Protein AF-A0A920Q196-F1 (afdb_monomer_lite)

Sequence (178 aa):
MATTTIYWHVGNRDDLVTAVVRRHGEQMARTPVNGATARDRVLDVARLIWRTSLEHREVTRLAAAHGASTLQARELELAMARELQTAGVVGTAARDAMRAITACVGGFLVVALRNDQTPEALRRTTVLADHNADDGDLDPTTRAALAEPADLPAVFESTLQAVVESIVPADLSANAYL

Foldseek 3Di:
DDPDDPPPPAPDPLSVLLVVLLVQLVVLLVDDQDDPALLSSLLSLLVSVLVSCVVPVVNVVSCVVSVNNCSSCVSSLVSNLVSCVSLVQDDPLSVVLSCLSCVLSVVLSVLVSVVVVDDPQPQAQVVPVDVPPPCVPDDPVRVVVRRDHDPSVVVSSVVSSVSSPVRGDDHPVVVPPD

Radius of gyration: 20.74 Å; chains: 1; bounding box: 55×49×66 Å

pLDDT: mean 81.14, std 14.5, range [38.66, 96.94]

Structure (mmCIF, N/CA/C/O backbone):
data_AF-A0A920Q196-F1
#
_entry.id   AF-A0A920Q196-F1
#
loop_
_atom_site.group_PDB
_atom_site.id
_atom_site.type_symbol
_atom_site.label_atom_id
_atom_site.label_alt_id
_atom_site.label_comp_id
_atom_site.label_asym_id
_atom_site.label_entity_id
_atom_site.label_seq_id
_atom_site.pdbx_PDB_ins_code
_atom_site.Cartn_x
_atom_site.Cartn_y
_atom_site.Cartn_z
_atom_site.occupancy
_atom_site.B_iso_or_equiv
_atom_site.auth_seq_id
_atom_site.auth_comp_id
_atom_site.auth_asym_id
_atom_site.auth_atom_id
_atom_site.pdbx_PDB_model_num
ATOM 1 N N . MET A 1 1 ? -12.944 -29.252 -32.419 1.00 38.66 1 MET A N 1
ATOM 2 C CA . MET A 1 1 ? -13.622 -29.617 -31.156 1.00 38.66 1 MET A CA 1
ATOM 3 C C . MET A 1 1 ? -14.018 -28.330 -30.456 1.00 38.66 1 MET A C 1
ATOM 5 O O . MET A 1 1 ? -13.253 -27.377 -30.503 1.00 38.66 1 MET A O 1
ATOM 9 N N . ALA A 1 2 ? -15.253 -28.262 -29.970 1.00 43.75 2 ALA A N 1
ATOM 10 C CA . ALA A 1 2 ? -15.958 -27.025 -29.665 1.00 43.75 2 ALA A CA 1
ATOM 11 C C . ALA A 1 2 ? -15.562 -26.446 -28.293 1.00 43.75 2 ALA A C 1
ATOM 13 O O . ALA A 1 2 ? -15.874 -27.021 -27.252 1.00 43.75 2 ALA A O 1
ATOM 14 N N . THR A 1 3 ? -14.889 -25.294 -28.297 1.00 49.78 3 THR A N 1
ATOM 15 C CA . THR A 1 3 ? -14.670 -24.446 -27.115 1.00 49.78 3 THR A CA 1
ATOM 16 C C . THR A 1 3 ? -15.955 -23.663 -26.838 1.00 49.78 3 THR A C 1
ATOM 18 O O . THR A 1 3 ? -16.072 -22.501 -27.214 1.00 49.78 3 THR A O 1
ATOM 21 N N . THR A 1 4 ? -16.976 -24.305 -26.270 1.00 51.72 4 THR A N 1
ATOM 22 C CA . THR A 1 4 ? -18.294 -23.660 -26.073 1.00 51.72 4 THR A CA 1
ATOM 23 C C . THR A 1 4 ? -18.970 -24.038 -24.759 1.00 51.72 4 THR A C 1
ATOM 25 O O . THR A 1 4 ? -20.191 -24.072 -24.683 1.00 51.72 4 THR A O 1
ATOM 28 N N . THR A 1 5 ? -18.204 -24.284 -23.692 1.00 49.78 5 THR A N 1
ATOM 29 C CA . THR A 1 5 ? -18.807 -24.664 -22.395 1.00 49.78 5 THR A CA 1
ATOM 30 C C . THR A 1 5 ? -18.427 -23.756 -21.223 1.00 49.78 5 THR A C 1
ATOM 32 O O . THR A 1 5 ? -18.932 -23.947 -20.127 1.00 49.78 5 THR A O 1
ATOM 35 N N . ILE A 1 6 ? -17.607 -22.716 -21.426 1.00 55.62 6 ILE A N 1
ATOM 36 C CA . ILE A 1 6 ? -17.295 -21.739 -20.356 1.00 55.62 6 ILE A CA 1
ATOM 37 C C . ILE A 1 6 ? -18.188 -20.482 -20.446 1.00 55.62 6 ILE A C 1
ATOM 39 O O . ILE A 1 6 ? -18.397 -19.798 -19.451 1.00 55.62 6 ILE A O 1
ATOM 43 N N . TYR A 1 7 ? -18.789 -20.199 -21.608 1.00 53.03 7 TYR A N 1
ATOM 44 C CA . TYR A 1 7 ? -19.497 -18.933 -21.862 1.00 53.03 7 TYR A CA 1
ATOM 45 C C . TYR A 1 7 ? -20.919 -18.841 -21.272 1.00 53.03 7 TYR A C 1
ATOM 47 O O . TYR A 1 7 ? -21.512 -17.771 -21.305 1.00 53.03 7 TYR A O 1
ATOM 55 N N . TRP A 1 8 ? -21.489 -19.933 -20.746 1.00 56.09 8 TRP A N 1
ATOM 56 C CA . TRP A 1 8 ? -22.923 -19.984 -20.408 1.00 56.09 8 TRP A CA 1
ATOM 57 C C . TRP A 1 8 ? -23.283 -19.675 -18.944 1.00 56.09 8 TRP A C 1
ATOM 59 O O . TRP A 1 8 ? -24.457 -19.509 -18.637 1.00 56.09 8 TRP A O 1
ATOM 69 N N . HIS A 1 9 ? -22.315 -19.542 -18.031 1.00 61.72 9 HIS A N 1
ATOM 70 C CA . HIS A 1 9 ? -22.605 -19.232 -16.617 1.00 61.72 9 HIS A CA 1
ATOM 71 C C . HIS A 1 9 ? -22.057 -17.890 -16.128 1.00 61.72 9 HIS A C 1
ATOM 73 O O . HIS A 1 9 ? -22.136 -17.598 -14.936 1.00 61.72 9 HIS A O 1
ATOM 79 N N . VAL A 1 10 ? -21.532 -17.058 -17.028 1.00 54.78 10 VAL A N 1
ATOM 80 C CA . VAL A 1 10 ? -21.000 -15.742 -16.674 1.00 54.78 10 VAL A CA 1
ATOM 81 C C . VAL A 1 10 ? -21.597 -14.705 -17.619 1.00 54.78 10 VAL A C 1
ATOM 83 O O . VAL A 1 10 ? -21.455 -14.837 -18.830 1.00 54.78 10 VAL A O 1
ATOM 86 N N . GLY A 1 11 ? -22.305 -13.714 -17.072 1.00 60.56 11 GLY A N 1
ATOM 87 C CA . GLY A 1 11 ? -23.111 -12.745 -17.825 1.00 60.56 11 GLY A CA 1
ATOM 88 C C . GLY A 1 11 ? -22.340 -11.893 -18.842 1.00 60.56 11 GLY A C 1
ATOM 89 O O . GLY A 1 11 ? -22.955 -11.344 -19.750 1.00 60.56 11 GLY A O 1
ATOM 90 N N . ASN A 1 12 ? -21.009 -11.824 -18.739 1.00 71.38 12 ASN A N 1
ATOM 91 C CA . ASN A 1 12 ? -20.065 -11.196 -19.670 1.00 71.38 12 ASN A CA 1
ATOM 92 C C . ASN A 1 12 ? -18.625 -11.537 -19.205 1.00 71.38 12 ASN A C 1
ATOM 94 O O . ASN A 1 12 ? -18.413 -11.879 -18.043 1.00 71.38 12 ASN A O 1
ATOM 98 N N . ARG A 1 13 ? -17.606 -11.415 -20.069 1.00 73.38 13 ARG A N 1
ATOM 99 C CA . ARG A 1 13 ? -16.172 -11.499 -19.713 1.00 73.38 13 ARG A CA 1
ATOM 100 C C . ARG A 1 13 ? -15.818 -10.652 -18.485 1.00 73.38 13 ARG A C 1
ATOM 102 O O . ARG A 1 13 ? -15.035 -11.112 -17.657 1.00 73.38 13 ARG A O 1
ATOM 109 N N . ASP A 1 14 ? -16.385 -9.455 -18.356 1.00 72.69 14 ASP A N 1
ATOM 110 C CA . ASP A 1 14 ? -16.106 -8.575 -17.215 1.00 72.69 14 ASP A CA 1
ATOM 111 C C . ASP A 1 14 ? -16.622 -9.157 -15.894 1.00 72.69 14 ASP A C 1
ATOM 113 O O . ASP A 1 14 ? -15.903 -9.127 -14.898 1.00 72.69 14 ASP A O 1
ATOM 117 N N . ASP A 1 15 ? -17.790 -9.808 -15.895 1.00 76.50 15 ASP A N 1
ATOM 118 C CA . ASP A 1 15 ? -18.330 -10.473 -14.701 1.00 76.50 15 ASP A CA 1
ATOM 119 C C . ASP A 1 15 ? -17.421 -11.620 -14.233 1.00 76.50 15 ASP A C 1
ATOM 121 O O . ASP A 1 15 ? -17.253 -11.848 -13.032 1.00 76.50 15 ASP A O 1
ATOM 125 N N . LEU A 1 16 ? -16.791 -12.332 -15.177 1.00 77.81 16 LEU A N 1
ATOM 126 C CA . LEU A 1 16 ? -15.827 -13.387 -14.864 1.00 77.81 16 LEU A CA 1
ATOM 127 C C . LEU A 1 16 ? -14.571 -12.791 -14.231 1.00 77.81 16 LEU A C 1
ATOM 129 O O . LEU A 1 16 ? -14.096 -13.307 -13.220 1.00 77.81 16 LEU A O 1
ATOM 133 N N . VAL A 1 17 ? -14.049 -11.702 -14.801 1.00 77.50 17 VAL A N 1
ATOM 134 C CA . VAL A 1 17 ? -12.882 -10.995 -14.258 1.00 77.50 17 VAL A CA 1
ATOM 135 C C . VAL A 1 17 ? -13.175 -10.515 -12.838 1.00 77.50 17 VAL A C 1
ATOM 137 O O . VAL A 1 17 ? -12.408 -10.810 -11.921 1.00 77.50 17 VAL A O 1
ATOM 140 N N . THR A 1 18 ? -14.321 -9.871 -12.620 1.00 78.44 18 THR A N 1
ATOM 141 C CA . THR A 1 18 ? -14.760 -9.422 -11.295 1.00 78.44 18 THR A CA 1
ATOM 142 C C . THR A 1 18 ? -14.877 -10.581 -10.302 1.00 78.44 18 THR A C 1
ATOM 144 O O . THR A 1 18 ? -14.398 -10.471 -9.171 1.00 78.44 18 THR A O 1
ATOM 147 N N . ALA A 1 19 ? -15.463 -11.714 -10.703 1.00 80.12 19 ALA A N 1
ATOM 148 C CA . ALA A 1 19 ? -15.608 -12.882 -9.835 1.00 80.12 19 ALA A CA 1
ATOM 149 C C . ALA A 1 19 ? -14.258 -13.520 -9.462 1.00 80.12 19 ALA A C 1
ATOM 151 O O . ALA A 1 19 ? -14.064 -13.907 -8.306 1.00 80.12 19 ALA A O 1
ATOM 152 N N . VAL A 1 20 ? -13.321 -13.607 -10.414 1.00 81.94 20 VAL A N 1
ATOM 153 C CA . VAL A 1 20 ? -11.960 -14.119 -10.183 1.00 81.94 20 VAL A CA 1
ATOM 154 C C . VAL A 1 20 ? -11.197 -13.207 -9.225 1.00 81.94 20 VAL A C 1
ATOM 156 O O . VAL A 1 20 ? -10.636 -13.698 -8.246 1.00 81.94 20 VAL A O 1
ATOM 159 N N . VAL A 1 21 ? -11.228 -11.892 -9.460 1.00 80.12 21 VAL A N 1
ATOM 160 C CA . VAL A 1 21 ? -10.556 -10.896 -8.610 1.00 80.12 21 VAL A CA 1
ATOM 161 C C . VAL A 1 21 ? -11.113 -10.924 -7.184 1.00 80.12 21 VAL A C 1
ATOM 163 O O . VAL A 1 21 ? -10.344 -10.945 -6.224 1.00 80.12 21 VAL A O 1
ATOM 166 N N . ARG A 1 22 ? -12.440 -11.014 -7.025 1.00 79.75 22 ARG A N 1
ATOM 167 C CA . ARG A 1 22 ? -13.078 -11.121 -5.703 1.00 79.75 22 ARG A CA 1
ATOM 168 C C . ARG A 1 22 ? -12.661 -12.396 -4.967 1.00 79.75 22 ARG A C 1
ATOM 170 O O . ARG A 1 22 ? -12.232 -12.326 -3.821 1.00 79.75 22 ARG A O 1
ATOM 177 N N . ARG A 1 23 ? -12.752 -13.557 -5.627 1.00 81.25 23 ARG A N 1
ATOM 178 C CA . ARG A 1 23 ? -12.366 -14.849 -5.029 1.00 81.25 23 ARG A CA 1
ATOM 179 C C . ARG A 1 23 ? -10.893 -14.861 -4.617 1.00 81.25 23 ARG A C 1
ATOM 181 O O . ARG A 1 23 ? -10.536 -15.478 -3.616 1.00 81.25 23 ARG A O 1
ATOM 188 N N . HIS A 1 24 ? -10.039 -14.206 -5.400 1.00 80.00 24 HIS A N 1
ATOM 189 C CA . HIS A 1 24 ? -8.623 -14.060 -5.085 1.00 80.00 24 HIS A CA 1
ATOM 190 C C . HIS A 1 24 ? -8.410 -13.220 -3.818 1.00 80.00 24 HIS A C 1
ATOM 192 O O . HIS A 1 24 ? -7.740 -13.690 -2.899 1.00 80.00 24 HIS A O 1
ATOM 198 N N . GLY A 1 25 ? -9.072 -12.063 -3.711 1.00 75.31 25 GLY A N 1
ATOM 199 C CA . GLY A 1 25 ? -9.045 -11.232 -2.501 1.00 75.31 25 GLY A CA 1
ATOM 200 C C . GLY A 1 25 ? -9.542 -11.965 -1.246 1.00 75.31 25 GLY A C 1
ATOM 201 O O . GLY A 1 25 ? -8.889 -11.934 -0.203 1.00 75.31 25 GLY A O 1
ATOM 202 N N . GLU A 1 26 ? -10.645 -12.713 -1.358 1.00 79.69 26 GLU A N 1
ATOM 203 C CA . GLU A 1 26 ? -11.183 -13.546 -0.267 1.00 79.69 26 GLU A CA 1
ATOM 204 C C . GLU A 1 26 ? -10.185 -14.616 0.202 1.00 79.69 26 GLU A C 1
ATOM 206 O O . GLU A 1 26 ? -10.082 -14.901 1.395 1.00 79.69 26 GLU A O 1
ATOM 211 N N . GLN A 1 27 ? -9.442 -15.225 -0.727 1.00 79.06 27 GLN A N 1
ATOM 212 C CA . GLN A 1 27 ? -8.434 -16.225 -0.389 1.00 79.06 27 GLN A CA 1
ATOM 213 C C . GLN A 1 27 ? -7.234 -15.592 0.323 1.00 79.06 27 GLN A C 1
ATOM 215 O O . GLN A 1 27 ? -6.727 -16.171 1.283 1.00 79.06 27 GLN A O 1
ATOM 220 N N . MET A 1 28 ? -6.799 -14.407 -0.110 1.00 76.50 28 MET A N 1
ATOM 221 C CA . MET A 1 28 ? -5.685 -13.684 0.510 1.00 76.50 28 MET A CA 1
ATOM 222 C C . MET A 1 28 ? -5.974 -13.329 1.970 1.00 76.50 28 MET A C 1
ATOM 224 O O . MET A 1 28 ? -5.114 -13.528 2.829 1.00 76.50 28 MET A O 1
ATOM 228 N N . ALA A 1 29 ? -7.197 -12.885 2.266 1.00 75.19 29 ALA A N 1
ATOM 229 C CA . ALA A 1 29 ? -7.621 -12.496 3.611 1.00 75.19 29 ALA A CA 1
ATOM 230 C C . ALA A 1 29 ? -7.730 -13.650 4.620 1.00 75.19 29 ALA A C 1
ATOM 232 O O . ALA A 1 29 ? -7.882 -13.411 5.815 1.00 75.19 29 ALA A O 1
ATOM 233 N N . ARG A 1 30 ? -7.632 -14.907 4.169 1.00 80.31 30 ARG A N 1
ATOM 234 C CA . ARG A 1 30 ? -7.532 -16.072 5.065 1.00 80.31 30 ARG A CA 1
ATOM 235 C C . ARG A 1 30 ? -6.135 -16.244 5.653 1.00 80.31 30 ARG A C 1
ATOM 237 O O . ARG A 1 30 ? -5.960 -17.065 6.550 1.00 80.31 30 ARG A O 1
ATOM 244 N N . THR A 1 31 ? -5.148 -15.517 5.134 1.00 82.31 31 THR A N 1
ATOM 245 C CA . THR A 1 31 ? -3.788 -15.561 5.663 1.00 82.31 31 THR A CA 1
ATOM 246 C C . THR A 1 31 ? -3.778 -14.901 7.043 1.00 82.31 31 THR A C 1
ATOM 248 O O . THR A 1 31 ? -4.247 -13.768 7.164 1.00 82.31 31 THR A O 1
ATOM 251 N N . PRO A 1 32 ? -3.282 -15.585 8.087 1.00 82.19 32 PRO A N 1
ATOM 252 C CA . PRO A 1 32 ? -3.251 -15.019 9.427 1.00 82.19 32 PRO A CA 1
ATOM 253 C C . PRO A 1 32 ? -2.334 -13.794 9.470 1.00 82.19 32 PRO A C 1
ATOM 255 O O . PRO A 1 32 ? -1.225 -13.832 8.937 1.00 82.19 32 PRO A O 1
ATOM 258 N N . VAL A 1 33 ? -2.814 -12.741 10.132 1.00 87.88 33 VAL A N 1
ATOM 259 C CA . VAL A 1 33 ? -2.044 -11.534 10.450 1.00 87.88 33 VAL A CA 1
ATOM 260 C C . VAL A 1 33 ? -1.264 -11.781 11.737 1.00 87.88 33 VAL A C 1
ATOM 262 O O . VAL A 1 33 ? -1.838 -12.195 12.746 1.00 87.88 33 VAL A O 1
ATOM 265 N N . ASN A 1 34 ? 0.039 -11.529 11.707 1.00 89.56 34 ASN A N 1
ATOM 266 C CA . ASN A 1 34 ? 0.974 -11.801 12.793 1.00 89.56 34 ASN A CA 1
ATOM 267 C C . ASN A 1 34 ? 1.545 -10.494 13.352 1.00 89.56 34 ASN A C 1
ATOM 269 O O . ASN A 1 34 ? 1.663 -9.498 12.646 1.00 89.56 34 ASN A O 1
ATOM 273 N N . GLY A 1 35 ? 1.924 -10.496 14.629 1.00 90.06 35 GLY A N 1
ATOM 274 C CA . GLY A 1 35 ? 2.542 -9.336 15.273 1.00 90.06 35 GLY A CA 1
ATOM 275 C C . GLY A 1 35 ? 2.237 -9.269 16.764 1.00 90.06 35 GLY A C 1
ATOM 276 O O . GLY A 1 35 ? 1.130 -9.610 17.189 1.00 90.06 35 GLY A O 1
ATOM 277 N N . ALA A 1 36 ? 3.220 -8.834 17.555 1.00 90.31 36 ALA A N 1
ATOM 278 C CA . ALA A 1 36 ? 3.072 -8.707 19.003 1.00 90.31 36 ALA A CA 1
ATOM 279 C C . ALA A 1 36 ? 2.205 -7.493 19.369 1.00 90.31 36 ALA A C 1
ATOM 281 O O . ALA A 1 36 ? 1.363 -7.577 20.261 1.00 90.31 36 ALA A O 1
ATOM 282 N N . THR A 1 37 ? 2.356 -6.390 18.634 1.00 92.06 37 THR A N 1
ATOM 283 C CA . THR A 1 37 ? 1.597 -5.149 18.826 1.00 92.06 37 THR A CA 1
ATOM 284 C C . THR A 1 37 ? 0.599 -4.908 17.690 1.00 92.06 37 THR A C 1
ATOM 286 O O . THR A 1 37 ? 0.697 -5.493 16.610 1.00 92.06 37 THR A O 1
ATOM 289 N N . ALA A 1 38 ? -0.373 -4.015 17.904 1.00 92.25 38 ALA A N 1
ATOM 290 C CA . ALA A 1 38 ? -1.292 -3.604 16.837 1.00 92.25 38 ALA A CA 1
ATOM 291 C C . ALA A 1 38 ? -0.554 -2.948 15.656 1.00 92.25 38 ALA A C 1
ATOM 293 O O . ALA A 1 38 ? -0.903 -3.181 14.502 1.00 92.25 38 ALA A O 1
ATOM 294 N N . ARG A 1 39 ? 0.520 -2.197 15.934 1.00 94.06 39 ARG A N 1
ATOM 295 C CA . ARG A 1 39 ? 1.396 -1.630 14.903 1.00 94.06 39 ARG A CA 1
ATOM 296 C C . ARG A 1 39 ? 2.081 -2.722 14.074 1.00 94.06 39 ARG A C 1
ATOM 298 O O . ARG A 1 39 ? 2.087 -2.623 12.849 1.00 94.06 39 ARG A O 1
ATOM 305 N N . ASP A 1 40 ? 2.596 -3.771 14.719 1.00 94.31 40 ASP A N 1
ATOM 306 C CA . ASP A 1 40 ? 3.214 -4.905 14.013 1.00 94.31 40 ASP A CA 1
ATOM 307 C C . ASP A 1 40 ? 2.209 -5.590 13.088 1.00 94.31 40 ASP A C 1
ATOM 309 O O . ASP A 1 40 ? 2.539 -5.930 11.955 1.00 94.31 40 ASP A O 1
ATOM 313 N N . ARG A 1 41 ? 0.962 -5.739 13.548 1.00 95.00 41 ARG A N 1
ATOM 314 C CA . ARG A 1 41 ? -0.111 -6.325 12.742 1.00 95.00 41 ARG A CA 1
ATOM 315 C C . ARG A 1 41 ? -0.518 -5.428 11.571 1.00 95.00 41 ARG A C 1
ATOM 317 O O . ARG A 1 41 ? -0.760 -5.944 10.486 1.00 95.00 41 ARG A O 1
ATOM 324 N N . VAL A 1 42 ? -0.518 -4.098 11.725 1.00 94.94 42 VAL A N 1
ATOM 325 C CA . VAL A 1 42 ? -0.702 -3.165 10.590 1.00 94.94 42 VAL A CA 1
ATOM 326 C C . VAL A 1 42 ? 0.403 -3.345 9.542 1.00 94.94 42 VAL A C 1
ATOM 328 O O . VAL A 1 42 ? 0.100 -3.426 8.348 1.00 94.94 42 VAL A O 1
ATOM 331 N N . LEU A 1 43 ? 1.665 -3.448 9.976 1.00 95.56 43 LEU A N 1
ATOM 332 C CA . LEU A 1 43 ? 2.790 -3.732 9.079 1.00 95.56 43 LEU A CA 1
ATOM 333 C C . LEU A 1 43 ? 2.613 -5.076 8.369 1.00 95.56 43 LEU A C 1
ATOM 335 O O . LEU A 1 43 ? 2.791 -5.153 7.155 1.00 95.56 43 LEU A O 1
ATOM 339 N N . ASP A 1 44 ? 2.225 -6.123 9.095 1.00 95.19 44 ASP A N 1
ATOM 340 C CA . ASP A 1 44 ? 2.030 -7.454 8.520 1.00 95.19 44 ASP A CA 1
ATOM 341 C C . ASP A 1 44 ? 0.906 -7.480 7.474 1.00 95.19 44 ASP A C 1
ATOM 343 O O . ASP A 1 44 ? 1.088 -8.058 6.402 1.00 95.19 44 ASP A O 1
ATOM 347 N N . VAL A 1 45 ? -0.207 -6.766 7.696 1.00 93.88 45 VAL A N 1
ATOM 348 C CA . VAL A 1 45 ? -1.259 -6.625 6.671 1.00 93.88 45 VAL A CA 1
ATOM 349 C C . VAL A 1 45 ? -0.729 -5.912 5.424 1.00 93.88 45 VAL A C 1
ATOM 351 O O . VAL A 1 45 ? -0.975 -6.365 4.305 1.00 93.88 45 VAL A O 1
ATOM 354 N N . ALA A 1 46 ? 0.020 -4.818 5.578 1.00 94.31 46 ALA A N 1
ATOM 355 C CA . ALA A 1 46 ? 0.589 -4.095 4.439 1.00 94.31 46 ALA A CA 1
ATOM 356 C C . ALA A 1 46 ? 1.603 -4.950 3.650 1.00 94.31 46 ALA A C 1
ATOM 358 O O . ALA A 1 46 ? 1.563 -4.986 2.416 1.00 94.31 46 ALA A O 1
ATOM 359 N N . ARG A 1 47 ? 2.451 -5.717 4.348 1.00 94.12 47 ARG A N 1
ATOM 360 C CA . ARG A 1 47 ? 3.367 -6.700 3.742 1.00 94.12 47 ARG A CA 1
ATOM 361 C C . ARG A 1 47 ? 2.617 -7.828 3.047 1.00 94.12 47 ARG A C 1
ATOM 363 O O . ARG A 1 47 ? 3.040 -8.288 1.985 1.00 94.12 47 ARG A O 1
ATOM 370 N N . LEU A 1 48 ? 1.499 -8.274 3.618 1.00 92.06 48 LEU A N 1
ATOM 371 C CA . LEU A 1 48 ? 0.647 -9.284 3.008 1.00 92.06 48 LEU A CA 1
ATOM 372 C C . LEU A 1 48 ? 0.069 -8.775 1.687 1.00 92.06 48 LEU A C 1
ATOM 374 O O . LEU A 1 48 ? 0.171 -9.493 0.693 1.00 92.06 48 LEU A O 1
ATOM 378 N N . ILE A 1 49 ? -0.449 -7.540 1.643 1.00 90.50 49 ILE A N 1
ATOM 379 C CA . ILE A 1 49 ? -0.922 -6.897 0.403 1.00 90.50 49 ILE A CA 1
ATOM 380 C C . ILE A 1 49 ? 0.198 -6.872 -0.644 1.00 90.50 49 ILE A C 1
ATOM 382 O O . ILE A 1 49 ? -0.013 -7.310 -1.774 1.00 90.50 49 ILE A O 1
ATOM 386 N N . TRP A 1 50 ? 1.394 -6.411 -0.270 1.00 92.38 50 TRP A N 1
ATOM 387 C CA . TRP A 1 50 ? 2.559 -6.366 -1.157 1.00 92.38 50 TRP A CA 1
ATOM 388 C C . TRP A 1 50 ? 2.915 -7.742 -1.734 1.00 92.38 50 TRP A C 1
ATOM 390 O O . TRP A 1 50 ? 2.897 -7.938 -2.951 1.00 92.38 50 TRP A O 1
ATOM 400 N N . ARG A 1 51 ? 3.185 -8.719 -0.862 1.00 91.12 51 ARG A N 1
ATOM 401 C CA . ARG A 1 51 ? 3.633 -10.064 -1.248 1.00 91.12 51 ARG A CA 1
ATOM 402 C C . ARG A 1 51 ? 2.620 -10.761 -2.148 1.00 91.12 51 ARG A C 1
ATOM 404 O O . ARG A 1 51 ? 2.972 -11.234 -3.223 1.00 91.12 51 ARG A O 1
ATOM 411 N N . THR A 1 52 ? 1.357 -10.784 -1.736 1.00 88.06 52 THR A N 1
ATOM 412 C CA . THR A 1 52 ? 0.292 -11.463 -2.490 1.00 88.06 52 THR A CA 1
ATOM 413 C C . THR A 1 52 ? 0.037 -10.813 -3.848 1.00 88.06 52 THR A C 1
ATOM 415 O O . THR A 1 52 ? -0.241 -11.527 -4.816 1.00 88.06 52 THR A O 1
ATOM 418 N N . SER A 1 53 ? 0.181 -9.486 -3.943 1.00 88.38 53 SER A N 1
ATOM 419 C CA . SER A 1 53 ? 0.056 -8.746 -5.201 1.00 88.38 53 SER A CA 1
ATOM 420 C C . SER A 1 53 ? 1.170 -9.090 -6.188 1.00 88.38 53 SER A C 1
ATOM 422 O O . SER A 1 53 ? 0.897 -9.166 -7.388 1.00 88.38 53 SER A O 1
ATOM 424 N N . LEU A 1 54 ? 2.396 -9.327 -5.705 1.00 90.31 54 LEU A N 1
ATOM 425 C CA . LEU A 1 54 ? 3.531 -9.754 -6.531 1.00 90.31 54 LEU A CA 1
ATOM 426 C C . LEU A 1 54 ? 3.456 -11.237 -6.912 1.00 90.31 54 LEU A C 1
ATOM 428 O O . LEU A 1 54 ? 3.665 -11.585 -8.077 1.00 90.31 54 LEU A O 1
ATOM 432 N N . GLU A 1 55 ? 3.105 -12.106 -5.961 1.00 90.12 55 GLU A N 1
ATOM 433 C CA . GLU A 1 55 ? 2.886 -13.540 -6.201 1.00 90.12 55 GLU A CA 1
ATOM 434 C C . GLU A 1 55 ? 1.836 -13.765 -7.298 1.00 90.12 55 GLU A C 1
ATOM 436 O O . GLU A 1 55 ? 2.009 -14.616 -8.170 1.00 90.12 55 GLU A O 1
ATOM 441 N N . HIS A 1 56 ? 0.781 -12.945 -7.308 1.00 87.75 56 HIS A N 1
ATOM 442 C CA . HIS A 1 56 ? -0.326 -13.031 -8.260 1.00 87.75 56 HIS A CA 1
ATOM 443 C C . HIS A 1 56 ? -0.369 -11.837 -9.218 1.00 87.75 56 HIS A C 1
ATOM 445 O O . HIS A 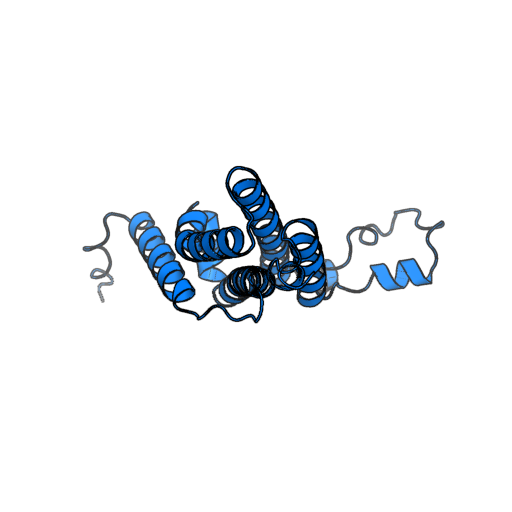1 56 ? -1.445 -11.358 -9.580 1.00 87.75 56 HIS A O 1
ATOM 451 N N . ARG A 1 57 ? 0.804 -11.370 -9.660 1.00 88.81 57 ARG A N 1
ATOM 452 C CA . ARG A 1 57 ? 0.975 -10.176 -10.509 1.00 88.81 57 ARG A CA 1
ATOM 453 C C . ARG A 1 57 ? 0.029 -10.086 -11.707 1.00 88.81 57 ARG A C 1
ATOM 455 O O . ARG A 1 57 ? -0.449 -8.997 -12.006 1.00 88.81 57 ARG A O 1
ATOM 462 N N . GLU A 1 58 ? -0.296 -11.196 -12.372 1.00 86.62 58 GLU A N 1
ATOM 463 C CA . GLU A 1 58 ? -1.223 -11.168 -13.514 1.00 86.62 58 GLU A CA 1
ATOM 464 C C . GLU A 1 58 ? -2.666 -10.866 -13.087 1.00 86.62 58 GLU A C 1
ATOM 466 O O . GLU A 1 58 ? -3.361 -10.112 -13.764 1.00 86.62 58 GLU A O 1
ATOM 471 N N . VAL A 1 59 ? -3.104 -11.383 -11.932 1.00 84.25 59 VAL A N 1
ATOM 472 C CA . VAL A 1 59 ? -4.414 -11.054 -11.344 1.00 84.25 59 VAL A CA 1
ATOM 473 C C . VAL A 1 59 ? -4.435 -9.595 -10.903 1.00 84.25 59 VAL A C 1
ATOM 475 O O . VAL A 1 59 ? -5.405 -8.895 -11.174 1.00 84.25 59 VAL A O 1
ATOM 478 N N . THR A 1 60 ? -3.347 -9.109 -10.305 1.00 85.50 60 THR A N 1
ATOM 479 C CA . THR A 1 60 ? -3.192 -7.704 -9.901 1.00 85.50 60 THR A CA 1
ATOM 480 C C . THR A 1 60 ? -3.255 -6.756 -11.105 1.00 85.50 60 THR A C 1
ATOM 482 O O . THR A 1 60 ? -3.984 -5.764 -11.076 1.00 85.50 60 THR A O 1
ATOM 485 N N . ARG A 1 61 ? -2.551 -7.071 -12.204 1.00 85.69 61 ARG A N 1
ATOM 486 C CA . ARG A 1 61 ? -2.616 -6.291 -13.455 1.00 85.69 61 ARG A CA 1
ATOM 487 C C . ARG A 1 61 ? -4.012 -6.327 -14.070 1.00 85.69 61 ARG A C 1
ATOM 489 O O . ARG A 1 61 ? -4.507 -5.290 -14.502 1.00 85.69 61 ARG A O 1
ATOM 496 N N . LEU A 1 62 ? -4.656 -7.494 -14.081 1.00 84.25 62 LEU A N 1
ATOM 497 C CA . LEU A 1 62 ? -6.023 -7.653 -14.574 1.00 84.25 62 LEU A CA 1
ATOM 498 C C . LEU A 1 62 ? -7.018 -6.827 -13.744 1.00 84.25 62 LEU A C 1
ATOM 500 O O . LEU A 1 62 ? -7.846 -6.117 -14.311 1.00 84.25 62 LEU A O 1
ATOM 504 N N . ALA A 1 63 ? -6.905 -6.862 -12.415 1.00 82.50 63 ALA A N 1
ATOM 505 C CA . ALA A 1 63 ? -7.732 -6.064 -11.517 1.00 82.50 63 ALA A CA 1
ATOM 506 C C . ALA A 1 63 ? -7.552 -4.562 -11.777 1.00 82.50 63 ALA A C 1
ATOM 508 O O . ALA A 1 63 ? -8.545 -3.845 -11.880 1.00 82.50 63 ALA A O 1
ATOM 509 N N . ALA A 1 64 ? -6.311 -4.094 -11.955 1.00 83.31 64 ALA A N 1
ATOM 510 C CA . ALA A 1 64 ? -6.026 -2.699 -12.287 1.00 83.31 64 ALA A CA 1
ATOM 511 C C . ALA A 1 64 ? -6.609 -2.291 -13.652 1.00 83.31 64 ALA A C 1
ATOM 513 O O . ALA A 1 64 ? -7.259 -1.253 -13.757 1.00 83.31 64 ALA A O 1
ATOM 514 N N . ALA A 1 65 ? -6.440 -3.126 -14.682 1.00 83.44 65 ALA A N 1
ATOM 515 C CA . ALA A 1 65 ? -6.934 -2.856 -16.034 1.00 83.44 65 ALA A CA 1
ATOM 516 C C . ALA A 1 65 ? -8.469 -2.768 -16.117 1.00 83.44 65 ALA A C 1
ATOM 518 O O . ALA A 1 65 ? -8.995 -2.039 -16.954 1.00 83.44 65 ALA A O 1
ATOM 519 N N . HIS A 1 66 ? -9.180 -3.482 -15.240 1.00 79.75 66 HIS A N 1
ATOM 520 C CA . HIS A 1 66 ? -10.645 -3.503 -15.182 1.00 79.75 66 HIS A CA 1
ATOM 521 C C . HIS A 1 66 ? -11.228 -2.664 -14.026 1.00 79.75 66 HIS A C 1
ATOM 523 O O . HIS A 1 66 ? -12.419 -2.766 -13.737 1.00 79.75 66 HIS A O 1
ATOM 529 N N . GLY A 1 67 ? -10.418 -1.850 -13.333 1.00 76.56 67 GLY A N 1
ATOM 530 C CA . GLY A 1 67 ? -10.886 -1.009 -12.220 1.00 76.56 67 GLY A CA 1
ATOM 531 C C . GLY A 1 67 ? -11.404 -1.788 -11.001 1.00 76.56 67 GLY A C 1
ATOM 532 O O . GLY A 1 67 ? -12.137 -1.242 -10.181 1.00 76.56 67 GLY A O 1
ATOM 533 N N . ALA A 1 68 ? -11.030 -3.062 -10.869 1.00 76.00 68 ALA A N 1
ATOM 534 C CA . ALA A 1 68 ? -11.490 -3.984 -9.832 1.00 76.00 68 ALA A CA 1
ATOM 535 C C . ALA A 1 68 ? -10.512 -4.120 -8.647 1.00 76.00 68 ALA A C 1
ATOM 537 O O . ALA A 1 68 ? -10.719 -4.965 -7.776 1.00 76.00 68 ALA A O 1
ATOM 538 N N . SER A 1 69 ? -9.457 -3.299 -8.574 1.00 75.19 69 SER A N 1
ATOM 539 C CA . SER A 1 69 ? -8.451 -3.356 -7.498 1.00 75.19 69 SER A CA 1
ATOM 540 C C . SER A 1 69 ? -9.052 -3.208 -6.095 1.00 75.19 69 SER A C 1
ATOM 542 O O . SER A 1 69 ? -8.616 -3.879 -5.165 1.00 75.19 69 SER A O 1
ATOM 544 N N . THR A 1 70 ? -10.105 -2.401 -5.940 1.00 70.81 70 THR A N 1
ATOM 545 C CA . THR A 1 70 ? -10.809 -2.229 -4.656 1.00 70.81 70 THR A CA 1
ATOM 546 C C . THR A 1 70 ? -11.539 -3.498 -4.211 1.00 70.81 70 THR A C 1
ATOM 548 O O . THR A 1 70 ? -11.625 -3.780 -3.019 1.00 70.81 70 THR A O 1
ATOM 551 N N . LEU A 1 71 ? -12.030 -4.313 -5.151 1.00 72.44 71 LEU A N 1
ATOM 552 C CA . LEU A 1 71 ? -12.657 -5.602 -4.841 1.00 72.44 71 LEU A CA 1
ATOM 553 C C . LEU A 1 71 ? -11.627 -6.638 -4.393 1.00 72.44 71 LEU A C 1
ATOM 555 O O . LEU A 1 71 ? -11.932 -7.462 -3.536 1.00 72.44 71 LEU A O 1
ATOM 559 N N . GLN A 1 72 ? -10.418 -6.575 -4.952 1.00 73.81 72 GLN A N 1
ATOM 560 C CA . GLN A 1 72 ? -9.300 -7.424 -4.551 1.00 73.81 72 GLN A CA 1
ATOM 561 C C . GLN A 1 72 ? -8.823 -7.095 -3.130 1.00 73.81 72 GLN A C 1
ATOM 563 O O . GLN A 1 72 ? -8.543 -7.995 -2.343 1.00 73.81 72 GLN A O 1
ATOM 568 N N . ALA A 1 73 ? -8.740 -5.802 -2.806 1.00 75.94 73 ALA A N 1
ATOM 569 C CA . ALA A 1 73 ? -8.164 -5.320 -1.554 1.00 75.94 73 ALA A CA 1
ATOM 570 C C . ALA A 1 73 ? -9.144 -5.335 -0.370 1.00 75.94 73 ALA A C 1
ATOM 572 O O . ALA A 1 73 ? -8.698 -5.353 0.774 1.00 75.94 73 ALA A O 1
ATOM 573 N N . ARG A 1 74 ? -10.461 -5.363 -0.624 1.00 82.12 74 ARG A N 1
ATOM 574 C CA . ARG A 1 74 ? -11.520 -5.135 0.375 1.00 82.12 74 ARG A CA 1
ATOM 575 C C . ARG A 1 74 ? -11.318 -5.852 1.711 1.00 82.12 74 ARG A C 1
ATOM 577 O O . ARG A 1 74 ? -11.436 -5.233 2.764 1.00 82.12 74 ARG A O 1
ATOM 584 N N . GLU A 1 75 ? -11.064 -7.155 1.689 1.00 83.06 75 GLU A N 1
ATOM 585 C CA . GLU A 1 75 ? -10.958 -7.936 2.927 1.00 83.06 75 GLU A CA 1
ATOM 586 C C . GLU A 1 75 ? -9.664 -7.624 3.703 1.00 83.06 75 GLU A C 1
ATOM 588 O O . GLU A 1 75 ? -9.665 -7.604 4.934 1.00 83.06 75 GLU A O 1
ATOM 593 N N . LEU A 1 76 ? -8.576 -7.293 3.000 1.00 85.38 76 LEU A N 1
ATOM 594 C CA . LEU A 1 76 ? -7.326 -6.840 3.618 1.00 85.38 76 LEU A CA 1
ATOM 595 C C . LEU A 1 76 ? -7.433 -5.401 4.137 1.00 85.38 76 LEU A C 1
ATOM 597 O O . LEU A 1 76 ? -6.910 -5.104 5.207 1.00 85.38 76 LEU A O 1
ATOM 601 N N . GLU A 1 77 ? -8.165 -4.524 3.447 1.00 88.88 77 GLU A N 1
ATOM 602 C CA . GLU A 1 77 ? -8.505 -3.185 3.948 1.00 88.88 77 GLU A CA 1
ATOM 603 C C . GLU A 1 77 ? -9.365 -3.275 5.215 1.00 88.88 77 GLU A C 1
ATOM 605 O O . GLU A 1 77 ? -9.151 -2.532 6.171 1.00 88.88 77 GLU A O 1
ATOM 610 N N . LEU A 1 78 ? -10.301 -4.227 5.278 1.00 90.44 78 LEU A N 1
ATOM 611 C CA . LEU A 1 78 ? -11.090 -4.465 6.485 1.00 90.44 78 LEU A CA 1
ATOM 612 C C . LEU A 1 78 ? -10.220 -4.974 7.644 1.00 90.44 78 LEU A C 1
ATOM 614 O O . LEU A 1 78 ? -10.391 -4.520 8.777 1.00 90.44 78 LEU A O 1
ATOM 618 N N . ALA A 1 79 ? -9.284 -5.889 7.376 1.00 91.81 79 ALA A N 1
ATOM 619 C CA . ALA A 1 79 ? -8.314 -6.346 8.370 1.00 91.81 79 ALA A CA 1
ATOM 620 C C . ALA A 1 79 ? -7.442 -5.182 8.872 1.00 91.81 79 ALA A C 1
ATOM 622 O O . ALA A 1 79 ? -7.360 -4.955 10.077 1.00 91.81 79 ALA A O 1
ATOM 623 N N . MET A 1 80 ? -6.885 -4.376 7.965 1.00 92.88 80 MET A N 1
ATOM 624 C CA . MET A 1 80 ? -6.085 -3.202 8.319 1.00 92.88 80 MET A CA 1
ATOM 625 C C . MET A 1 80 ? -6.892 -2.180 9.131 1.00 92.88 80 MET A C 1
ATOM 627 O O . MET A 1 80 ? -6.383 -1.648 10.112 1.00 92.88 80 MET A O 1
ATOM 631 N N . ALA A 1 81 ? -8.162 -1.941 8.791 1.00 94.38 81 ALA A N 1
ATOM 632 C CA . ALA A 1 81 ? -9.026 -1.038 9.551 1.00 94.38 81 ALA A CA 1
ATOM 633 C C . ALA A 1 81 ? -9.249 -1.520 10.996 1.00 94.38 81 ALA A C 1
ATOM 635 O O . ALA A 1 81 ? -9.237 -0.708 11.922 1.00 94.38 81 ALA A O 1
ATOM 636 N N . ARG A 1 82 ? -9.410 -2.835 11.205 1.00 93.81 82 ARG A N 1
ATOM 637 C CA . ARG A 1 82 ? -9.530 -3.435 12.548 1.00 93.81 82 ARG A CA 1
ATOM 638 C C . ARG A 1 82 ? -8.244 -3.282 13.356 1.00 93.81 82 ARG A C 1
ATOM 640 O O . ARG A 1 82 ? -8.308 -2.977 14.547 1.00 93.81 82 ARG A O 1
ATOM 647 N N . GLU A 1 83 ? -7.088 -3.453 12.722 1.00 94.88 83 GLU A N 1
ATOM 648 C CA . GLU A 1 83 ? -5.801 -3.283 13.403 1.00 94.88 83 GLU A CA 1
ATOM 649 C C . GLU A 1 83 ? -5.502 -1.818 13.730 1.00 94.88 83 GLU A C 1
ATOM 651 O O . GLU A 1 83 ? -5.082 -1.521 14.847 1.00 94.88 83 GLU A O 1
ATOM 656 N N . LEU A 1 84 ? -5.823 -0.887 12.826 1.00 94.88 84 LEU A N 1
ATOM 657 C CA . LEU A 1 84 ? -5.760 0.553 13.099 1.00 94.88 84 LEU A CA 1
ATOM 658 C C . LEU A 1 84 ? -6.637 0.928 14.299 1.00 94.88 84 LEU A C 1
ATOM 660 O O . LEU A 1 84 ? -6.168 1.602 15.216 1.00 94.88 84 LEU A O 1
ATOM 664 N N . GLN A 1 85 ? -7.875 0.426 14.344 1.00 94.50 85 GLN A N 1
ATOM 665 C CA . GLN A 1 85 ? -8.768 0.643 15.482 1.00 94.50 85 GLN A CA 1
ATOM 666 C C . GLN A 1 85 ? -8.195 0.056 16.781 1.00 94.50 85 GLN A C 1
ATOM 668 O O . GLN A 1 85 ? -8.283 0.694 17.828 1.00 94.50 85 GLN A O 1
ATOM 673 N N . THR A 1 86 ? -7.577 -1.126 16.721 1.00 93.50 86 THR A N 1
ATOM 674 C CA . THR A 1 86 ? -6.920 -1.753 17.882 1.00 93.50 86 THR A CA 1
ATOM 675 C C . THR A 1 86 ? -5.714 -0.940 18.361 1.00 93.50 86 THR A C 1
ATOM 677 O O . THR A 1 86 ? -5.460 -0.870 19.559 1.00 93.50 86 THR A O 1
ATOM 680 N N . ALA A 1 87 ? -5.015 -0.259 17.450 1.00 92.62 87 ALA A N 1
ATOM 681 C CA . ALA A 1 87 ? -3.948 0.690 17.766 1.00 92.62 87 ALA A CA 1
ATOM 682 C C . ALA A 1 87 ? -4.459 2.056 18.280 1.00 92.62 87 ALA A C 1
ATOM 684 O O . ALA A 1 87 ? -3.666 2.977 18.473 1.00 92.62 87 ALA A O 1
ATOM 685 N N . GLY A 1 88 ? -5.774 2.221 18.469 1.00 93.25 88 GLY A N 1
ATOM 686 C CA . GLY A 1 88 ? -6.395 3.478 18.897 1.00 93.25 88 GLY A CA 1
ATOM 687 C C . GLY A 1 88 ? -6.570 4.512 17.779 1.00 93.25 88 GLY A C 1
ATOM 688 O O . GLY A 1 88 ? -7.027 5.626 18.038 1.00 93.25 88 GLY A O 1
ATOM 689 N N . VAL A 1 89 ? -6.251 4.163 16.530 1.00 95.25 89 VAL A N 1
ATOM 690 C CA . VAL A 1 89 ? -6.435 5.033 15.366 1.00 95.25 89 VAL A CA 1
ATOM 691 C C . VAL A 1 89 ? -7.860 4.848 14.841 1.00 95.25 89 VAL A C 1
ATOM 693 O O . VAL A 1 89 ? -8.202 3.813 14.274 1.00 95.25 89 VAL A O 1
ATOM 696 N N . VAL A 1 90 ? -8.714 5.856 15.031 1.00 94.94 90 VAL A N 1
ATOM 697 C CA . VAL A 1 90 ? -10.149 5.801 14.690 1.00 94.94 90 VAL A CA 1
ATOM 698 C C . VAL A 1 90 ? -10.604 7.023 13.884 1.00 94.94 90 VAL A C 1
ATOM 700 O O . VAL A 1 90 ? -9.905 8.031 13.790 1.00 94.94 90 VAL A O 1
ATOM 703 N N . GLY A 1 91 ? -11.791 6.944 13.276 1.00 94.94 91 GLY A N 1
ATOM 704 C CA . GLY A 1 91 ? -12.410 8.074 12.575 1.00 94.94 91 GLY A CA 1
ATOM 705 C C . GLY A 1 91 ? -11.589 8.580 11.383 1.00 94.94 91 GLY A C 1
ATOM 706 O O . GLY A 1 91 ? -11.137 7.801 10.543 1.00 94.94 91 GLY A O 1
ATOM 707 N N . THR A 1 92 ? -11.407 9.900 11.287 1.00 95.94 92 THR A N 1
ATOM 708 C CA . THR A 1 92 ? -10.644 10.524 10.191 1.00 95.94 92 THR A CA 1
ATOM 709 C C . THR A 1 92 ? -9.173 10.122 10.203 1.00 95.94 92 THR A C 1
ATOM 711 O O . THR A 1 92 ? -8.615 9.914 9.131 1.00 95.94 92 THR A O 1
ATOM 714 N N . ALA A 1 93 ? -8.576 9.917 11.381 1.00 94.44 93 ALA A N 1
ATOM 715 C CA . ALA A 1 93 ? -7.196 9.450 11.495 1.00 94.44 93 ALA A CA 1
ATOM 716 C C . ALA A 1 93 ? -7.025 8.047 10.889 1.00 94.44 93 ALA A C 1
ATOM 718 O O . ALA A 1 93 ? -6.078 7.813 10.147 1.00 94.44 93 ALA A O 1
ATOM 719 N N . ALA A 1 94 ? -7.982 7.138 11.116 1.00 95.31 94 ALA A N 1
ATOM 720 C CA . ALA A 1 94 ? -7.946 5.795 10.525 1.00 95.31 94 ALA A CA 1
ATOM 721 C C . ALA A 1 94 ? -8.078 5.834 9.002 1.00 95.31 94 ALA A C 1
ATOM 723 O O . ALA A 1 94 ? -7.365 5.127 8.293 1.00 95.31 94 ALA A O 1
ATOM 724 N N . ARG A 1 95 ? -8.967 6.692 8.489 1.00 95.19 95 ARG A N 1
ATOM 725 C CA . ARG A 1 95 ? -9.129 6.915 7.047 1.00 95.19 95 ARG A CA 1
ATOM 726 C C . ARG A 1 95 ? -7.833 7.422 6.416 1.00 95.19 95 ARG A C 1
ATOM 728 O O . ARG A 1 95 ? -7.444 6.938 5.355 1.00 95.19 95 ARG A O 1
ATOM 735 N N . ASP A 1 96 ? -7.202 8.411 7.037 1.00 95.38 96 ASP A N 1
ATOM 736 C CA . ASP A 1 96 ? -6.005 9.044 6.488 1.00 95.38 96 ASP A CA 1
ATOM 737 C C . ASP A 1 96 ? -4.801 8.093 6.585 1.00 95.38 96 ASP A C 1
ATOM 739 O O . ASP A 1 96 ? -4.061 7.960 5.611 1.00 95.38 96 ASP A O 1
ATOM 743 N N . ALA A 1 97 ? -4.693 7.317 7.671 1.00 95.31 97 ALA A N 1
ATOM 744 C CA . ALA A 1 97 ? -3.706 6.248 7.809 1.00 95.31 97 ALA A CA 1
ATOM 745 C C . ALA A 1 97 ? -3.889 5.142 6.754 1.00 95.31 97 ALA A C 1
ATOM 747 O O . ALA A 1 97 ? -2.936 4.795 6.060 1.00 95.31 97 ALA A O 1
ATOM 748 N N . MET A 1 98 ? -5.116 4.640 6.566 1.00 94.56 98 MET A N 1
ATOM 749 C CA . MET A 1 98 ? -5.443 3.652 5.528 1.00 94.56 98 MET A CA 1
ATOM 750 C C . MET A 1 98 ? -5.000 4.134 4.143 1.00 94.56 98 MET A C 1
ATOM 752 O O . MET A 1 98 ? -4.344 3.406 3.402 1.00 94.56 98 MET A O 1
ATOM 756 N N . ARG A 1 99 ? -5.333 5.381 3.793 1.00 94.00 99 ARG A N 1
ATOM 757 C CA . ARG A 1 99 ? -4.972 5.980 2.501 1.00 94.00 99 ARG A CA 1
ATOM 758 C C . ARG A 1 99 ? -3.466 6.143 2.346 1.00 94.00 99 ARG A C 1
ATOM 760 O O . ARG A 1 99 ? -2.953 5.843 1.277 1.00 94.00 99 ARG A O 1
ATOM 767 N N . ALA A 1 100 ? -2.765 6.583 3.388 1.00 95.44 100 ALA A N 1
ATOM 768 C CA . ALA A 1 100 ? -1.313 6.725 3.355 1.00 95.44 100 ALA A CA 1
ATOM 769 C C . ALA A 1 100 ? -0.619 5.371 3.140 1.00 95.44 100 ALA A C 1
ATOM 771 O O . ALA A 1 100 ? 0.229 5.246 2.257 1.00 95.44 100 ALA A O 1
ATOM 772 N N . ILE A 1 101 ? -1.025 4.341 3.889 1.00 94.62 101 ILE A N 1
ATOM 773 C CA . ILE A 1 101 ? -0.445 2.995 3.791 1.00 94.62 101 ILE A CA 1
ATOM 774 C C . ILE A 1 101 ? -0.747 2.379 2.422 1.00 94.62 101 ILE A C 1
ATOM 776 O O . ILE A 1 101 ? 0.163 1.910 1.743 1.00 94.62 101 ILE A O 1
ATOM 780 N N . THR A 1 102 ? -2.004 2.410 1.977 1.00 92.00 102 THR A N 1
ATOM 781 C CA . THR A 1 102 ? -2.393 1.838 0.676 1.00 92.00 102 THR A CA 1
ATOM 782 C C . THR A 1 102 ? -1.776 2.591 -0.501 1.00 92.00 102 THR A C 1
ATOM 784 O O . THR A 1 102 ? -1.355 1.951 -1.463 1.00 92.00 102 THR A O 1
ATOM 787 N N . ALA A 1 103 ? -1.640 3.920 -0.426 1.00 91.94 103 ALA A N 1
ATOM 788 C CA . ALA A 1 103 ? -0.935 4.706 -1.439 1.00 91.94 103 ALA A CA 1
ATOM 789 C C . ALA A 1 103 ? 0.567 4.390 -1.468 1.00 91.94 103 ALA A C 1
ATOM 791 O O . ALA A 1 103 ? 1.129 4.251 -2.554 1.00 91.94 103 ALA A O 1
ATOM 792 N N . CYS A 1 104 ? 1.199 4.222 -0.300 1.00 95.06 104 CYS A N 1
ATOM 793 C CA . CYS A 1 104 ? 2.590 3.779 -0.188 1.00 95.06 104 CYS A CA 1
ATOM 794 C C . CYS A 1 104 ? 2.775 2.419 -0.879 1.00 95.06 104 CYS A C 1
ATOM 796 O O . CYS A 1 104 ? 3.510 2.316 -1.861 1.00 95.06 104 CYS A O 1
ATOM 798 N N . VAL A 1 105 ? 2.028 1.398 -0.443 1.00 93.88 105 VAL A N 1
ATOM 799 C CA . VAL A 1 105 ? 2.102 0.041 -1.009 1.00 93.88 105 VAL A CA 1
ATOM 800 C C . VAL A 1 105 ? 1.790 0.049 -2.509 1.00 93.88 105 VAL A C 1
ATOM 802 O O . VAL A 1 105 ? 2.520 -0.548 -3.297 1.00 93.88 105 VAL A O 1
ATOM 805 N N . GLY A 1 106 ? 0.743 0.765 -2.927 1.00 90.62 106 GLY A N 1
ATOM 806 C CA . GLY A 1 106 ? 0.349 0.889 -4.330 1.00 90.62 106 GLY A CA 1
ATOM 807 C C . GLY A 1 106 ? 1.428 1.532 -5.204 1.00 90.62 106 GLY A C 1
ATOM 808 O O . GLY A 1 106 ? 1.697 1.037 -6.298 1.00 90.62 106 GLY A O 1
ATOM 809 N N . GLY A 1 107 ? 2.091 2.585 -4.717 1.00 92.06 107 GLY A N 1
ATOM 810 C CA . GLY A 1 107 ? 3.202 3.234 -5.415 1.00 92.06 107 GLY A CA 1
ATOM 811 C C . GLY A 1 107 ? 4.358 2.269 -5.678 1.00 92.06 107 GLY A C 1
ATOM 812 O O . GLY A 1 107 ? 4.809 2.141 -6.819 1.00 92.06 107 GLY A O 1
ATOM 813 N N . PHE A 1 108 ? 4.772 1.513 -4.659 1.00 94.12 108 PHE A N 1
ATOM 814 C CA . PHE A 1 108 ? 5.790 0.474 -4.822 1.00 94.12 108 PHE A CA 1
ATOM 815 C C . PHE A 1 108 ? 5.337 -0.637 -5.775 1.00 94.12 108 PHE A C 1
ATOM 817 O O . PHE A 1 108 ? 6.140 -1.107 -6.583 1.00 94.12 108 PHE A O 1
ATOM 824 N N . LEU A 1 109 ? 4.066 -1.056 -5.725 1.00 91.38 109 LEU A N 1
ATOM 825 C CA . LEU A 1 109 ? 3.548 -2.108 -6.609 1.00 91.38 109 LEU A CA 1
ATOM 826 C C . LEU A 1 109 ? 3.586 -1.679 -8.073 1.00 91.38 109 LEU A C 1
ATOM 828 O O . LEU A 1 109 ? 3.948 -2.477 -8.934 1.00 91.38 109 LEU A O 1
ATOM 832 N N . VAL A 1 110 ? 3.275 -0.415 -8.368 1.00 89.81 110 VAL A N 1
ATOM 833 C CA . VAL A 1 110 ? 3.407 0.130 -9.725 1.00 89.81 110 VAL A CA 1
ATOM 834 C C . VAL A 1 110 ? 4.855 0.042 -10.207 1.00 89.81 110 VAL A C 1
ATOM 836 O O . VAL A 1 110 ? 5.089 -0.381 -11.340 1.00 89.81 110 VAL A O 1
ATOM 839 N N . VAL A 1 111 ? 5.825 0.402 -9.362 1.00 90.19 111 VAL A N 1
ATOM 840 C CA . VAL A 1 111 ? 7.253 0.308 -9.706 1.00 90.19 111 VAL A CA 1
ATOM 841 C C . VAL A 1 111 ? 7.668 -1.150 -9.916 1.00 90.19 111 VAL A C 1
ATOM 843 O O . VAL A 1 111 ? 8.283 -1.458 -10.934 1.00 90.19 111 VAL A O 1
ATOM 846 N N . ALA A 1 112 ? 7.278 -2.062 -9.024 1.00 90.56 112 ALA A N 1
ATOM 847 C CA . ALA A 1 112 ? 7.616 -3.482 -9.124 1.00 90.56 112 ALA A CA 1
ATOM 848 C C . ALA A 1 112 ? 7.049 -4.125 -10.397 1.00 90.56 112 ALA A C 1
ATOM 850 O O . ALA A 1 112 ? 7.780 -4.747 -11.167 1.00 90.56 112 ALA A O 1
ATOM 851 N N . LEU A 1 113 ? 5.760 -3.904 -10.671 1.00 87.31 113 LEU A N 1
ATOM 852 C CA . LEU A 1 113 ? 5.085 -4.465 -11.841 1.00 87.31 113 LEU A CA 1
ATOM 853 C C . LEU A 1 113 ? 5.629 -3.909 -13.163 1.00 87.31 113 LEU A C 1
ATOM 855 O O . LEU A 1 113 ? 5.556 -4.616 -14.172 1.00 87.31 113 LEU A O 1
ATOM 859 N N . ARG A 1 114 ? 6.155 -2.674 -13.162 1.00 86.12 114 ARG A N 1
ATOM 860 C CA . ARG A 1 114 ? 6.885 -2.085 -14.296 1.00 86.12 114 ARG A CA 1
ATOM 861 C C . ARG A 1 114 ? 8.287 -2.670 -14.426 1.00 86.12 114 ARG A C 1
ATOM 863 O O . ARG A 1 114 ? 8.673 -3.042 -15.528 1.00 86.12 114 ARG A O 1
ATOM 870 N N . ASN A 1 115 ? 9.034 -2.788 -13.327 1.00 86.81 115 ASN A N 1
ATOM 871 C CA . ASN A 1 115 ? 10.385 -3.353 -13.332 1.00 86.81 115 ASN A CA 1
ATOM 872 C C . ASN A 1 115 ? 10.405 -4.775 -13.899 1.00 86.81 115 ASN A C 1
ATOM 874 O O . ASN A 1 115 ? 11.300 -5.081 -14.683 1.00 86.81 115 ASN A O 1
ATOM 878 N N . ASP A 1 116 ? 9.389 -5.591 -13.607 1.00 83.25 116 ASP A N 1
ATOM 879 C CA . ASP A 1 116 ? 9.195 -6.919 -14.212 1.00 83.25 116 ASP A CA 1
ATOM 880 C C . ASP A 1 116 ? 9.244 -6.910 -15.752 1.00 83.25 116 ASP A C 1
ATOM 882 O O . ASP A 1 116 ? 9.649 -7.895 -16.365 1.00 83.25 116 ASP A O 1
ATOM 886 N N . GLN A 1 117 ? 8.823 -5.812 -16.384 1.00 83.50 117 GLN A N 1
ATOM 887 C CA . GLN A 1 117 ? 8.731 -5.664 -17.842 1.00 83.50 117 GLN A CA 1
ATOM 888 C C . GLN A 1 117 ? 9.898 -4.860 -18.436 1.00 83.50 117 GLN A C 1
ATOM 890 O O . GLN A 1 117 ? 10.127 -4.898 -19.645 1.00 83.50 117 GLN A O 1
ATOM 895 N N . THR A 1 118 ? 10.642 -4.139 -17.598 1.00 80.94 118 THR A N 1
ATOM 896 C CA . THR A 1 118 ? 11.737 -3.255 -18.004 1.00 80.94 118 THR A CA 1
ATOM 897 C C . THR A 1 118 ? 13.076 -3.997 -17.939 1.00 80.94 118 THR A C 1
ATOM 899 O O . THR A 1 118 ? 13.374 -4.587 -16.899 1.00 80.94 118 THR A O 1
ATOM 902 N N . PRO A 1 119 ? 13.925 -3.956 -18.984 1.00 81.75 119 PRO A N 1
ATOM 903 C CA . PRO A 1 119 ? 15.297 -4.464 -18.922 1.00 81.75 119 PRO A CA 1
ATOM 904 C C . PRO A 1 119 ? 16.089 -3.854 -17.760 1.00 81.75 119 PRO A C 1
ATOM 906 O O . PRO A 1 119 ? 15.985 -2.658 -17.511 1.00 81.75 119 PRO A O 1
ATOM 909 N N . GLU A 1 120 ? 16.928 -4.643 -17.087 1.00 75.88 120 GLU A N 1
ATOM 910 C CA . GLU A 1 120 ? 17.683 -4.204 -15.899 1.00 75.88 120 GLU A CA 1
ATOM 911 C C . GLU A 1 120 ? 18.515 -2.934 -16.135 1.00 75.88 120 GLU A C 1
ATOM 913 O O . GLU A 1 120 ? 18.510 -2.026 -15.307 1.00 75.88 120 GLU A O 1
ATOM 918 N N . ALA A 1 121 ? 19.129 -2.806 -17.315 1.00 72.62 121 ALA A N 1
ATOM 919 C CA . ALA A 1 121 ? 19.895 -1.623 -17.709 1.00 72.62 121 ALA A CA 1
ATOM 920 C C . ALA A 1 121 ? 19.079 -0.311 -17.702 1.00 72.62 121 ALA A C 1
ATOM 922 O O . ALA A 1 121 ? 19.661 0.770 -17.621 1.00 72.62 121 ALA A O 1
ATOM 923 N N . LEU A 1 122 ? 17.748 -0.396 -17.777 1.00 72.75 122 LEU A N 1
ATOM 924 C CA . LEU A 1 122 ? 16.825 0.741 -17.761 1.00 72.75 122 LEU A CA 1
ATOM 925 C C . LEU A 1 122 ? 16.163 0.959 -16.385 1.00 72.75 122 LEU A C 1
ATOM 927 O O . LEU A 1 122 ? 15.327 1.848 -16.255 1.00 72.75 122 LEU A O 1
ATOM 931 N N . ARG A 1 123 ? 16.518 0.173 -15.356 1.00 72.94 123 ARG A N 1
ATOM 932 C CA . ARG A 1 123 ? 15.971 0.283 -13.985 1.00 72.94 123 ARG A CA 1
ATOM 933 C C . ARG A 1 123 ? 16.782 1.210 -13.064 1.00 72.94 123 ARG A C 1
ATOM 935 O O . ARG A 1 123 ? 16.518 1.257 -11.865 1.00 72.94 123 ARG A O 1
ATOM 942 N N . ARG A 1 124 ? 17.784 1.914 -13.601 1.00 67.88 124 ARG A N 1
ATOM 943 C CA . ARG A 1 124 ? 18.643 2.847 -12.851 1.00 67.88 124 ARG A CA 1
ATOM 944 C C . ARG A 1 124 ? 17.881 4.112 -12.459 1.00 67.88 124 ARG A C 1
ATOM 946 O O . ARG A 1 124 ? 16.892 4.470 -13.101 1.00 67.88 124 ARG A O 1
ATOM 953 N N . THR A 1 125 ? 18.366 4.814 -11.437 1.00 63.47 125 THR A N 1
ATOM 954 C CA . THR A 1 125 ? 17.800 6.105 -11.027 1.00 63.47 125 THR A CA 1
ATOM 955 C C . THR A 1 125 ? 17.838 7.088 -12.198 1.00 63.47 125 THR A C 1
ATOM 957 O O . THR A 1 125 ? 18.892 7.322 -12.788 1.00 63.47 125 THR A O 1
ATOM 960 N N . THR A 1 126 ? 16.695 7.700 -12.526 1.00 63.88 126 THR A N 1
ATOM 961 C CA . THR A 1 126 ? 16.560 8.613 -13.679 1.00 63.88 126 THR A CA 1
ATOM 962 C C . THR A 1 126 ? 17.464 9.839 -13.595 1.00 63.88 126 THR A C 1
ATOM 964 O O . THR A 1 126 ? 17.742 10.446 -14.621 1.00 63.88 126 THR A O 1
ATOM 967 N N . VAL A 1 127 ? 17.943 10.172 -12.390 1.00 56.59 127 VAL A N 1
ATOM 968 C CA . VAL A 1 127 ? 18.918 11.242 -12.123 1.00 56.59 127 VAL A CA 1
ATOM 969 C C . VAL A 1 127 ? 20.195 11.078 -12.958 1.00 56.59 127 VAL A C 1
ATOM 971 O O . VAL A 1 127 ? 20.788 12.081 -13.314 1.00 56.59 127 VAL A O 1
ATOM 974 N N . LEU A 1 128 ? 20.575 9.849 -13.332 1.00 57.03 128 LEU A N 1
ATOM 975 C CA . LEU A 1 128 ? 21.773 9.566 -14.142 1.00 57.03 128 LEU A CA 1
ATOM 976 C C . LEU A 1 128 ? 21.456 8.982 -15.529 1.00 57.03 128 LEU A C 1
ATOM 978 O O . LEU A 1 128 ? 22.349 8.494 -16.224 1.00 57.03 128 LEU A O 1
ATOM 982 N N . ALA A 1 129 ? 20.180 8.967 -15.925 1.00 57.03 129 ALA A N 1
ATOM 983 C CA 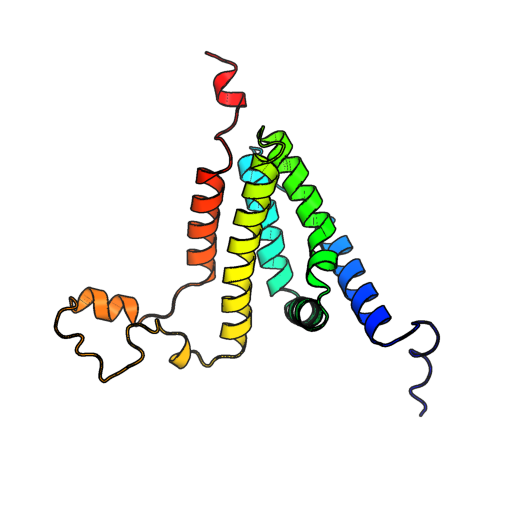. ALA A 1 129 ? 19.761 8.401 -17.208 1.00 57.03 129 ALA A CA 1
ATOM 984 C C . ALA A 1 129 ? 20.074 9.327 -18.396 1.00 57.03 129 ALA A C 1
ATOM 986 O O . ALA A 1 129 ? 20.122 8.854 -19.532 1.00 57.03 129 ALA A O 1
ATOM 987 N N . ASP A 1 130 ? 20.302 10.619 -18.145 1.00 57.56 130 ASP A N 1
ATOM 988 C CA . ASP A 1 130 ? 20.680 11.584 -19.172 1.00 57.56 130 ASP A CA 1
ATOM 989 C C . ASP A 1 130 ? 22.197 11.811 -19.141 1.00 57.56 130 ASP A C 1
ATOM 991 O O . ASP A 1 130 ? 22.724 12.510 -18.282 1.00 57.56 130 ASP A O 1
ATOM 995 N N . HIS A 1 131 ? 22.921 11.207 -20.087 1.00 54.28 131 HIS A N 1
ATOM 996 C CA . HIS A 1 131 ? 24.379 11.355 -20.215 1.00 54.28 131 HIS A CA 1
ATOM 997 C C . HIS A 1 131 ? 24.836 12.789 -20.560 1.00 54.28 131 HIS A C 1
ATOM 999 O O . HIS A 1 131 ? 26.038 13.024 -20.671 1.00 54.28 131 HIS A O 1
ATOM 1005 N N . ASN A 1 132 ? 23.897 13.726 -20.750 1.00 53.78 132 ASN A N 1
ATOM 1006 C CA . ASN A 1 132 ? 24.154 15.138 -21.040 1.00 53.78 132 ASN A CA 1
ATOM 1007 C C . ASN A 1 132 ? 23.804 16.083 -19.879 1.00 53.78 132 ASN A C 1
ATOM 1009 O O . ASN A 1 132 ? 23.934 17.298 -20.044 1.00 53.78 132 ASN A O 1
ATOM 1013 N N . ALA A 1 133 ? 23.331 15.569 -18.738 1.00 58.06 133 ALA A N 1
ATOM 1014 C CA . ALA A 1 133 ? 23.199 16.397 -17.549 1.00 58.06 133 ALA A CA 1
ATOM 1015 C C . ALA A 1 133 ? 24.605 16.810 -17.089 1.00 58.06 133 ALA A C 1
ATOM 1017 O O . ALA A 1 133 ? 25.507 15.976 -16.987 1.00 58.06 133 ALA A O 1
ATOM 1018 N N . ASP A 1 134 ? 24.810 18.109 -16.873 1.00 59.62 134 ASP A N 1
ATOM 1019 C CA . ASP A 1 134 ? 26.049 18.656 -16.321 1.00 59.62 134 ASP A CA 1
ATOM 1020 C C . ASP A 1 134 ? 26.145 18.249 -14.841 1.00 59.62 134 ASP A C 1
ATOM 1022 O O . ASP A 1 134 ? 25.888 19.026 -13.926 1.00 59.62 134 ASP A O 1
ATOM 1026 N N . ASP A 1 135 ? 26.457 16.975 -14.599 1.00 59.31 135 ASP A N 1
ATOM 1027 C CA . ASP A 1 135 ? 26.563 16.359 -13.275 1.00 59.31 135 ASP A CA 1
ATOM 1028 C C . ASP A 1 135 ? 27.833 16.807 -12.532 1.00 59.31 135 ASP A C 1
ATOM 1030 O O . ASP A 1 135 ? 28.206 16.193 -11.529 1.00 59.31 135 ASP A O 1
ATOM 1034 N N . GLY A 1 136 ? 28.543 17.826 -13.029 1.00 59.03 136 GLY A N 1
ATOM 1035 C CA . GLY A 1 136 ? 29.870 18.242 -12.570 1.00 59.03 136 GLY A CA 1
ATOM 1036 C C . GLY A 1 136 ? 29.958 18.618 -11.088 1.00 59.03 136 GLY A C 1
ATOM 1037 O O . GLY A 1 136 ? 31.055 18.586 -10.535 1.00 59.03 136 GLY A O 1
ATOM 1038 N N . ASP A 1 137 ? 28.825 18.903 -10.438 1.00 73.62 137 ASP A N 1
ATOM 1039 C CA . ASP A 1 137 ? 28.748 19.282 -9.017 1.00 73.62 137 ASP A CA 1
ATOM 1040 C C . ASP A 1 137 ? 28.380 18.114 -8.075 1.00 73.62 137 ASP A C 1
ATOM 1042 O O . ASP A 1 137 ? 28.412 18.249 -6.852 1.00 73.62 137 ASP A O 1
ATOM 1046 N N . LEU A 1 138 ? 28.044 16.932 -8.612 1.00 77.75 138 LEU A N 1
ATOM 1047 C CA . LEU A 1 138 ? 27.794 15.750 -7.783 1.00 77.75 138 LEU A CA 1
ATOM 1048 C C . LEU A 1 138 ? 29.105 15.069 -7.387 1.00 77.75 138 LEU A C 1
ATOM 1050 O O . LEU A 1 138 ? 29.953 14.741 -8.228 1.00 77.75 138 LEU A O 1
ATOM 1054 N N . ASP A 1 139 ? 29.227 14.770 -6.096 1.00 85.62 139 ASP A N 1
ATOM 1055 C CA . ASP A 1 139 ? 30.321 13.965 -5.571 1.00 85.62 139 ASP A CA 1
ATOM 1056 C C . ASP A 1 139 ? 30.418 12.611 -6.322 1.00 85.62 139 ASP A C 1
ATOM 1058 O O . ASP A 1 139 ? 29.397 11.940 -6.525 1.00 85.62 139 ASP A O 1
ATOM 1062 N N . PRO A 1 140 ? 31.623 12.172 -6.747 1.00 81.44 140 PRO A N 1
ATOM 1063 C CA . PRO A 1 140 ? 31.794 10.930 -7.499 1.00 81.44 140 PRO A CA 1
ATOM 1064 C C . PRO A 1 140 ? 31.263 9.679 -6.801 1.00 81.44 140 PRO A C 1
ATOM 1066 O O . PRO A 1 140 ? 30.762 8.784 -7.482 1.00 81.44 140 PRO A O 1
ATOM 1069 N N . THR A 1 141 ? 31.339 9.611 -5.469 1.00 86.38 141 THR A N 1
ATOM 1070 C CA . THR A 1 141 ? 30.818 8.464 -4.712 1.00 86.38 141 THR A CA 1
ATOM 1071 C C . THR A 1 141 ? 29.292 8.474 -4.686 1.00 86.38 141 THR A C 1
ATOM 1073 O O . THR A 1 141 ? 28.671 7.430 -4.877 1.00 86.38 141 THR A O 1
ATOM 1076 N N . THR A 1 142 ? 28.681 9.658 -4.578 1.00 84.19 142 THR A N 1
ATOM 1077 C CA . THR A 1 142 ? 27.224 9.839 -4.688 1.00 84.19 142 THR A CA 1
ATOM 1078 C C . THR A 1 142 ? 26.723 9.452 -6.079 1.00 84.19 142 THR A C 1
ATOM 1080 O O . THR A 1 142 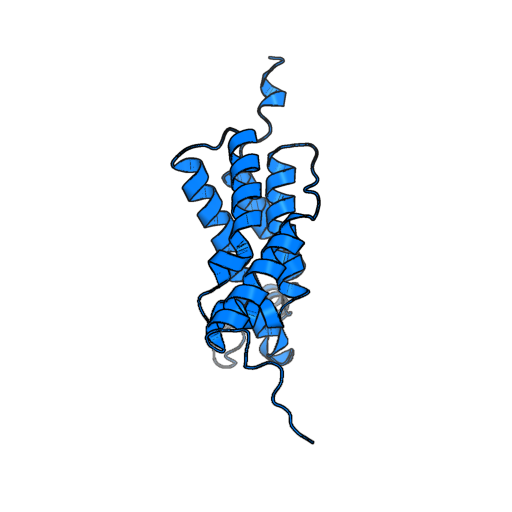? 25.747 8.712 -6.202 1.00 84.19 142 THR A O 1
ATOM 1083 N N . ARG A 1 143 ? 27.421 9.882 -7.139 1.00 80.75 143 ARG A N 1
ATOM 1084 C CA . ARG A 1 143 ? 27.095 9.500 -8.521 1.00 80.75 143 ARG A CA 1
ATOM 1085 C C . ARG A 1 143 ? 27.181 7.985 -8.716 1.00 80.75 143 ARG A C 1
ATOM 1087 O O . ARG A 1 143 ? 26.269 7.392 -9.279 1.00 80.75 143 ARG A O 1
ATOM 1094 N N . ALA A 1 144 ? 28.249 7.353 -8.228 1.00 81.38 144 ALA A N 1
ATOM 1095 C CA . ALA A 1 144 ? 28.396 5.903 -8.314 1.00 81.38 144 ALA A CA 1
ATOM 1096 C C . ALA A 1 144 ? 27.254 5.172 -7.586 1.00 81.38 144 ALA A C 1
ATOM 1098 O O . ALA A 1 144 ? 26.659 4.261 -8.154 1.00 81.38 144 ALA A O 1
ATOM 1099 N N . ALA A 1 145 ? 26.887 5.618 -6.381 1.00 83.44 145 ALA A N 1
ATOM 1100 C CA . ALA A 1 145 ? 25.802 5.016 -5.607 1.00 83.44 145 ALA A CA 1
ATOM 1101 C C . ALA A 1 145 ? 24.426 5.152 -6.285 1.00 83.44 145 ALA A C 1
ATOM 1103 O O . ALA A 1 145 ? 23.642 4.208 -6.272 1.00 83.44 145 ALA A O 1
ATOM 1104 N N . LEU A 1 146 ? 24.125 6.297 -6.910 1.00 80.38 146 LEU A N 1
ATOM 1105 C CA . LEU A 1 146 ? 22.849 6.523 -7.605 1.00 80.38 146 LEU A CA 1
ATOM 1106 C C . LEU A 1 146 ? 22.711 5.732 -8.920 1.00 80.38 146 LEU A C 1
ATOM 1108 O O . LEU A 1 146 ? 21.592 5.580 -9.423 1.00 80.38 146 LEU A O 1
ATOM 1112 N N . ALA A 1 147 ? 23.825 5.250 -9.483 1.00 77.38 147 ALA A N 1
ATOM 1113 C CA . ALA A 1 147 ? 23.845 4.457 -10.713 1.00 77.38 147 ALA A CA 1
ATOM 1114 C C . ALA A 1 147 ? 23.467 2.985 -10.483 1.00 77.38 147 ALA A C 1
ATOM 1116 O O . ALA A 1 147 ? 23.088 2.296 -11.438 1.00 77.38 147 ALA A O 1
ATOM 1117 N N . GLU A 1 148 ? 23.560 2.516 -9.237 1.00 80.25 148 GLU A N 1
ATOM 1118 C CA . GLU A 1 148 ? 23.160 1.169 -8.843 1.00 80.25 148 GLU A CA 1
ATOM 1119 C C . GLU A 1 148 ? 21.626 1.019 -8.884 1.00 80.25 148 GLU A C 1
ATOM 1121 O O . GLU A 1 148 ? 20.894 1.927 -8.470 1.00 80.25 148 GLU A O 1
ATOM 1126 N N . PRO A 1 149 ? 21.094 -0.111 -9.385 1.00 76.69 149 PRO A N 1
ATOM 1127 C CA . PRO A 1 149 ? 19.671 -0.408 -9.285 1.00 76.69 149 PRO A CA 1
ATOM 1128 C C . PRO A 1 149 ? 19.220 -0.474 -7.821 1.00 76.69 149 PRO A C 1
ATOM 1130 O O . PRO A 1 149 ? 19.883 -1.075 -6.978 1.00 76.69 149 PRO A O 1
ATOM 1133 N N . ALA A 1 150 ? 18.054 0.094 -7.518 1.00 82.00 150 ALA A N 1
ATOM 1134 C CA . ALA A 1 150 ? 17.498 0.015 -6.173 1.00 82.00 150 ALA A CA 1
ATOM 1135 C C . ALA A 1 150 ? 17.055 -1.419 -5.825 1.00 82.00 150 ALA A C 1
ATOM 1137 O O . ALA A 1 150 ? 16.331 -2.059 -6.596 1.00 82.00 150 ALA A O 1
ATOM 1138 N N . ASP A 1 151 ? 17.394 -1.880 -4.617 1.00 88.38 151 ASP A N 1
ATOM 1139 C CA . ASP A 1 151 ? 16.754 -3.041 -3.987 1.00 88.38 151 ASP A CA 1
ATOM 1140 C C . ASP A 1 151 ? 15.329 -2.654 -3.565 1.00 88.38 151 ASP A C 1
ATOM 1142 O O . ASP A 1 151 ? 15.074 -2.175 -2.457 1.00 88.38 151 ASP A O 1
ATOM 1146 N N . LEU A 1 152 ? 14.390 -2.791 -4.504 1.00 89.56 152 LEU A N 1
ATOM 1147 C CA . LEU A 1 152 ? 13.010 -2.350 -4.323 1.00 89.56 152 LEU A CA 1
ATOM 1148 C C . LEU A 1 152 ? 12.325 -3.000 -3.103 1.00 89.56 152 LEU A C 1
ATOM 1150 O O . LEU A 1 152 ? 11.671 -2.260 -2.370 1.00 89.56 152 LEU A O 1
ATOM 1154 N N . PRO A 1 153 ? 12.468 -4.316 -2.829 1.00 92.12 153 PRO A N 1
ATOM 1155 C CA . PRO A 1 153 ? 12.007 -4.910 -1.572 1.00 92.12 153 PRO A CA 1
ATOM 1156 C C . PRO A 1 153 ? 12.563 -4.243 -0.304 1.00 92.12 153 PRO A C 1
ATOM 1158 O O . PRO A 1 153 ? 11.795 -3.991 0.625 1.00 92.12 153 PRO A O 1
ATOM 1161 N N . ALA A 1 154 ? 13.861 -3.923 -0.252 1.00 93.19 154 ALA A N 1
ATOM 1162 C CA . ALA A 1 154 ? 14.459 -3.279 0.923 1.00 93.19 154 ALA A CA 1
ATOM 1163 C C . ALA A 1 154 ? 13.998 -1.820 1.097 1.00 93.19 154 ALA A C 1
ATOM 1165 O O . ALA A 1 154 ? 13.702 -1.373 2.212 1.00 93.19 154 ALA A O 1
ATOM 1166 N N . VAL A 1 155 ? 13.886 -1.074 -0.007 1.00 94.19 155 VAL A N 1
ATOM 1167 C CA . VAL A 1 155 ? 13.356 0.300 0.007 1.00 94.19 155 VAL A CA 1
ATOM 1168 C C . VAL A 1 155 ? 11.874 0.304 0.393 1.00 94.19 155 VAL A C 1
ATOM 1170 O O . VAL A 1 155 ? 11.450 1.161 1.168 1.00 94.19 155 VAL A O 1
ATOM 1173 N N . PHE A 1 156 ? 11.096 -0.672 -0.087 1.00 95.31 156 PHE A N 1
ATOM 117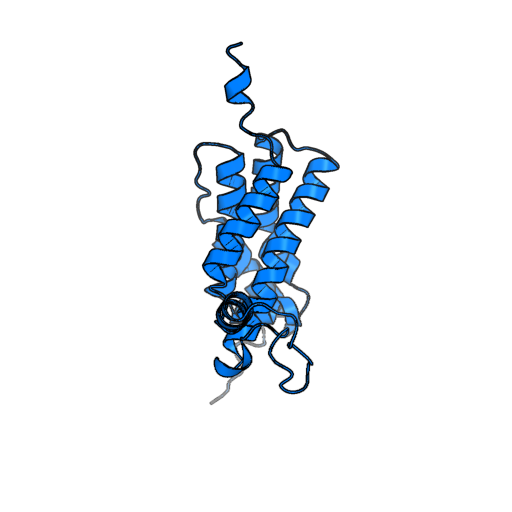4 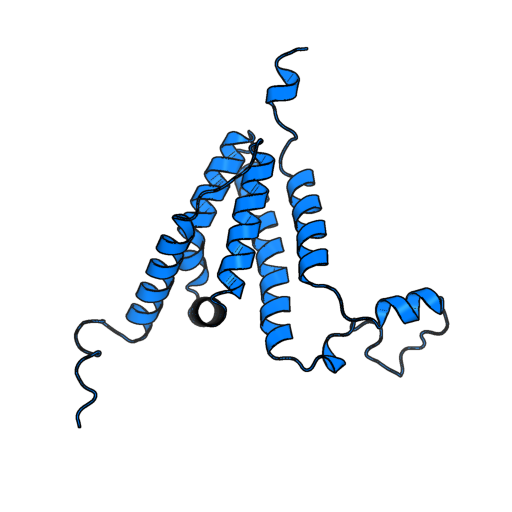C CA . PHE A 1 156 ? 9.702 -0.862 0.314 1.00 95.31 156 PHE A CA 1
ATOM 1175 C C . PHE A 1 156 ? 9.590 -1.059 1.825 1.00 95.31 156 PHE A C 1
ATOM 1177 O O . PHE A 1 156 ? 8.821 -0.343 2.461 1.00 95.31 156 PHE A O 1
ATOM 1184 N N . GLU A 1 157 ? 10.375 -1.972 2.407 1.00 96.50 157 GLU A N 1
ATOM 1185 C CA . GLU A 1 157 ? 10.263 -2.260 3.839 1.00 96.50 157 GLU A CA 1
ATOM 1186 C C . GLU A 1 157 ? 10.630 -1.068 4.715 1.00 96.50 157 GLU A C 1
ATOM 1188 O O . GLU A 1 157 ? 9.872 -0.702 5.612 1.00 96.50 157 GLU A O 1
ATOM 1193 N N . SER A 1 158 ? 11.762 -0.424 4.428 1.00 96.62 158 SER A N 1
ATOM 1194 C CA . SER A 1 158 ? 12.194 0.751 5.193 1.00 96.62 158 SER A CA 1
ATOM 1195 C C . SER A 1 158 ? 11.195 1.909 5.084 1.00 96.62 158 SER A C 1
ATOM 1197 O O . SER A 1 158 ? 10.886 2.560 6.084 1.00 96.62 158 SER A O 1
ATOM 1199 N N . THR A 1 159 ? 10.626 2.133 3.895 1.00 96.94 159 THR A N 1
ATOM 1200 C CA . THR A 1 159 ? 9.631 3.193 3.673 1.00 96.94 159 THR A CA 1
ATOM 1201 C C . THR A 1 159 ? 8.302 2.871 4.350 1.00 96.94 159 THR A C 1
ATOM 1203 O O . THR A 1 159 ? 7.718 3.737 5.003 1.00 96.94 159 THR A O 1
ATOM 1206 N N . LEU A 1 160 ? 7.814 1.634 4.227 1.00 96.88 160 LEU A N 1
ATOM 1207 C CA . LEU A 1 160 ? 6.574 1.199 4.864 1.00 96.88 160 LEU A CA 1
ATOM 1208 C C . LEU A 1 160 ? 6.679 1.308 6.388 1.00 96.88 160 LEU A C 1
ATOM 1210 O O . LEU A 1 160 ? 5.758 1.827 7.021 1.00 96.88 160 LEU A O 1
ATOM 1214 N N . GLN A 1 161 ? 7.803 0.873 6.959 1.00 95.94 161 GLN A N 1
ATOM 1215 C CA . GLN A 1 161 ? 8.068 0.997 8.387 1.00 95.94 161 GLN A CA 1
ATOM 1216 C C . GLN A 1 161 ? 8.011 2.460 8.837 1.00 95.94 161 GLN A C 1
ATOM 1218 O O . GLN A 1 161 ? 7.239 2.781 9.740 1.00 95.94 161 GLN A O 1
ATOM 1223 N N . ALA A 1 162 ? 8.730 3.359 8.159 1.00 96.69 162 ALA A N 1
ATOM 1224 C CA . ALA A 1 162 ? 8.724 4.784 8.486 1.00 96.69 162 ALA A CA 1
ATOM 1225 C C . ALA A 1 162 ? 7.317 5.410 8.388 1.00 96.69 162 ALA A C 1
ATOM 1227 O O . ALA A 1 162 ? 6.903 6.168 9.269 1.00 96.69 162 ALA A O 1
ATOM 1228 N N . VAL A 1 163 ? 6.549 5.067 7.345 1.00 95.62 163 VAL A N 1
ATOM 1229 C CA . VAL A 1 163 ? 5.166 5.543 7.176 1.00 95.62 163 VAL A CA 1
ATOM 1230 C C . VAL A 1 163 ? 4.289 5.065 8.330 1.00 95.62 163 VAL A C 1
ATOM 1232 O O . VAL A 1 163 ? 3.622 5.887 8.958 1.00 95.62 163 VAL A O 1
ATOM 1235 N N . VAL A 1 164 ? 4.303 3.769 8.650 1.00 94.94 164 VAL A N 1
ATOM 1236 C CA . VAL A 1 164 ? 3.462 3.207 9.717 1.00 94.94 164 VAL A CA 1
ATOM 1237 C C . VAL A 1 164 ? 3.864 3.740 11.091 1.00 94.94 164 VAL A C 1
ATOM 1239 O O . VAL A 1 164 ? 2.987 4.093 11.875 1.00 94.94 164 VAL A O 1
ATOM 1242 N N . GLU A 1 165 ? 5.157 3.869 11.381 1.00 94.31 165 GLU A N 1
ATOM 1243 C CA . GLU A 1 165 ? 5.641 4.440 12.644 1.00 94.31 165 GLU A CA 1
ATOM 1244 C C . GLU A 1 165 ? 5.203 5.896 12.839 1.00 94.31 165 GLU A C 1
ATOM 1246 O O . GLU A 1 165 ? 4.917 6.297 13.968 1.00 94.31 165 GLU A O 1
ATOM 1251 N N . SER A 1 166 ? 5.098 6.667 11.751 1.00 93.19 166 SER A N 1
ATOM 1252 C CA . SER A 1 166 ? 4.676 8.072 11.802 1.00 93.19 166 SER A CA 1
ATOM 1253 C C . SER A 1 166 ? 3.175 8.272 12.063 1.00 93.19 166 SER A C 1
ATOM 1255 O O . SER A 1 166 ? 2.786 9.310 12.597 1.00 93.19 166 SER A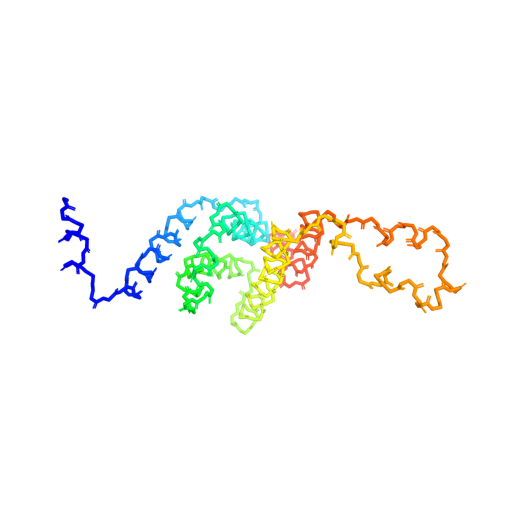 O 1
ATOM 1257 N N . ILE A 1 167 ? 2.329 7.298 11.704 1.00 91.75 167 ILE A N 1
ATOM 1258 C CA . ILE A 1 167 ? 0.856 7.422 11.757 1.00 91.75 167 ILE A CA 1
ATOM 1259 C C . ILE A 1 167 ? 0.188 6.490 12.776 1.00 91.75 167 ILE A C 1
ATOM 1261 O O . ILE A 1 167 ? -0.928 6.771 13.212 1.00 91.75 167 ILE A O 1
ATOM 1265 N N . VAL A 1 168 ? 0.833 5.381 13.149 1.00 90.12 168 VAL A N 1
ATOM 1266 C CA . VAL A 1 168 ? 0.314 4.409 14.118 1.00 90.12 168 VAL A CA 1
ATOM 1267 C C . VAL A 1 168 ? 1.095 4.544 15.426 1.00 90.12 168 VAL A C 1
ATOM 1269 O O . VAL A 1 168 ? 2.312 4.328 15.424 1.00 90.12 168 VAL A O 1
ATOM 1272 N N . PRO A 1 169 ? 0.435 4.862 16.555 1.00 86.88 169 PRO A N 1
ATOM 1273 C CA . PRO A 1 169 ? 1.088 5.010 17.852 1.00 86.88 169 PRO A CA 1
ATOM 1274 C C . PRO A 1 169 ? 1.902 3.783 18.265 1.00 86.88 169 PRO A C 1
ATOM 1276 O O . PRO A 1 169 ? 1.597 2.650 17.882 1.00 86.88 169 PRO A O 1
ATOM 1279 N N . ALA A 1 170 ? 2.944 4.019 19.064 1.00 78.12 170 ALA A N 1
ATOM 1280 C CA . ALA A 1 170 ? 3.623 2.936 19.761 1.00 78.12 170 ALA A CA 1
ATOM 1281 C C . ALA A 1 170 ? 2.666 2.467 20.852 1.00 78.12 170 ALA A C 1
ATOM 1283 O O . ALA A 1 170 ? 1.970 3.292 21.439 1.00 78.12 170 ALA A O 1
ATOM 1284 N N . ASP A 1 171 ? 2.590 1.155 21.032 1.00 72.19 171 ASP A N 1
ATOM 1285 C CA . ASP A 1 171 ? 1.552 0.458 21.785 1.00 72.19 171 ASP A CA 1
ATOM 1286 C C . ASP A 1 171 ? 1.033 1.217 23.029 1.00 72.19 171 ASP A C 1
ATOM 1288 O O . ASP A 1 171 ? 1.807 1.640 23.890 1.00 72.19 171 ASP A O 1
ATOM 1292 N N . LEU A 1 172 ? -0.293 1.360 23.147 1.00 57.66 172 LEU A N 1
ATOM 1293 C CA . LEU A 1 172 ? -0.943 1.990 24.308 1.00 57.66 172 LEU A CA 1
ATOM 1294 C C . LEU A 1 172 ? -0.755 1.161 25.592 1.00 57.66 172 LEU A C 1
ATOM 1296 O O . LEU A 1 172 ? -0.901 1.692 26.693 1.00 57.66 172 LEU A O 1
ATOM 1300 N N . SER A 1 173 ? -0.403 -0.123 25.461 1.00 54.44 173 SER A N 1
ATOM 1301 C CA . SER A 1 173 ? -0.140 -1.031 26.584 1.00 54.44 173 SER A CA 1
ATOM 1302 C C . SER A 1 173 ? 1.093 -0.634 27.413 1.00 54.44 173 SER A C 1
ATOM 1304 O O . SER A 1 173 ? 1.145 -0.936 28.606 1.00 54.44 173 SER A O 1
ATOM 1306 N N . ALA A 1 174 ? 2.045 0.108 26.831 1.00 49.25 174 ALA A N 1
ATOM 1307 C CA . ALA A 1 174 ? 3.235 0.584 27.539 1.00 49.25 174 ALA A CA 1
ATOM 1308 C C . ALA A 1 174 ? 2.925 1.700 28.556 1.00 49.25 174 ALA A C 1
ATOM 1310 O O . ALA A 1 174 ? 3.664 1.871 29.522 1.00 49.25 174 ALA A O 1
ATOM 1311 N N . ASN A 1 175 ? 1.813 2.421 28.381 1.00 43.03 175 ASN A N 1
ATOM 1312 C CA . ASN A 1 175 ? 1.417 3.533 29.252 1.00 43.03 175 ASN A CA 1
ATOM 1313 C C . ASN A 1 175 ? 0.410 3.133 30.344 1.00 43.03 175 ASN A C 1
ATOM 1315 O O . ASN A 1 175 ? -0.035 3.990 31.098 1.00 43.03 175 ASN A O 1
ATOM 1319 N N . ALA A 1 176 ? 0.040 1.853 30.453 1.00 44.72 176 ALA A N 1
ATOM 1320 C CA . ALA A 1 176 ? -0.880 1.374 31.492 1.00 44.72 176 ALA A CA 1
ATOM 1321 C C . ALA A 1 176 ? -0.189 1.068 32.842 1.00 44.72 176 ALA A C 1
ATOM 1323 O O . ALA A 1 176 ? -0.851 0.609 33.771 1.00 44.72 176 ALA A O 1
ATOM 1324 N N . TYR A 1 177 ? 1.124 1.313 32.953 1.00 42.56 177 TYR A N 1
ATOM 1325 C CA . TYR A 1 177 ? 1.938 1.025 34.144 1.00 42.56 177 TYR A CA 1
ATOM 1326 C C . TYR A 1 177 ? 2.754 2.226 34.670 1.00 42.56 177 TYR A C 1
ATOM 1328 O O . TYR A 1 177 ? 3.706 2.023 35.425 1.00 42.56 177 TYR A O 1
ATOM 1336 N N . LEU A 1 178 ? 2.393 3.461 34.307 1.00 40.72 178 LEU A N 1
ATOM 1337 C CA . LEU A 1 178 ? 2.920 4.694 34.916 1.00 40.72 178 LEU A CA 1
ATOM 1338 C C . LEU A 1 178 ? 1.778 5.518 35.514 1.00 40.72 178 LEU A C 1
ATOM 1340 O O . LEU A 1 178 ? 2.025 6.160 36.558 1.00 40.72 178 LEU A O 1
#

Secondary structure (DSSP, 8-state):
----SSTTSSSSHHHHHHHHHHHHHHHHTTSPP--SSHHHHHHHHHHHHHHHHHHTHHHHHHHHHTT-HHHHHHHHHHHHHHHHHHTT--HHHHHHHHHHHHHHHHHHHHHHHHHTTS-GGG-S-GGGS-TTS-GGGS-HHHHHHHHSPP-HHHHHHHHHHHHHHHHS-S-GGGGTT-